Protein AF-A0A926N7U1-F1 (afdb_monomer)

pLDDT: mean 77.37, std 16.82, range [27.48, 95.88]

Mean predicted aligned error: 8.01 Å

Solvent-accessible surface area (backbone atoms only — not comparable to full-atom values): 8070 Å² total; per-residue (Å²): 132,81,73,79,58,51,75,45,75,48,79,40,82,47,75,52,72,58,61,88,74,74,91,73,76,55,101,67,57,62,82,72,89,55,77,61,36,50,74,34,83,68,72,61,42,53,47,27,69,83,23,41,36,36,33,30,27,36,42,79,44,81,45,78,54,94,64,41,73,43,56,43,69,34,59,20,72,34,34,30,39,29,43,36,34,31,90,43,96,54,32,40,38,38,40,36,44,32,26,84,89,37,70,33,90,55,44,47,42,27,44,36,39,34,42,49,99,94,41,80,49,78,48,77,47,43,37,47,98,85,53,43,74,57,85,75,80,81,129

Organism: NCBI:txid2771432

Nearest PDB structures (foldseek):
  3wvf-assembly1_A  TM=4.140E-01  e=3.208E+00  Escherichia coli UTI89
  6al2-assembly2_B  TM=4.122E-01  e=4.006E+00  Escherichia coli
  3wvf-assembly2_B  TM=4.014E-01  e=7.373E+00  Escherichia coli UTI89
  2h32-assembly1_H  TM=3.335E-01  e=5.286E+00  Homo sapiens

Secondary structure (DSSP, 8-state):
---S-EEEEEEEE--PPPPSS-TTSSTTS----SSSPEEETTTTEEE-TT-EEEEESEEEEEEEETTEEEEEEEE-SEEEEEEEEEEETTEEEEEEEEEEEEE-S-TTEEEEEEEETTEEEEEEEEB-TTSPBP-PPP-

Radius of gyration: 15.06 Å; Cα contacts (8 Å, |Δi|>4): 314; chains: 1; bounding box: 49×36×32 Å

Foldseek 3Di:
DDDQKDKDKDKDQQQDAQDDDDPVPDPQEPDPPDPSWDDEVQLSYIDDAVKKKKKWQWDWDWDDDPRGIYTHTFGDQFTKMWIWHDPDPRMIMIMMITRPPGTDPCSQWMWMWMDDPNDIDIDIWGADPVRHTDDDDDD

Structure (mmCIF, N/CA/C/O backbone):
data_AF-A0A926N7U1-F1
#
_entry.id   AF-A0A926N7U1-F1
#
loop_
_atom_site.group_PDB
_atom_site.id
_atom_site.type_symbol
_atom_site.label_atom_id
_atom_site.label_alt_id
_atom_site.label_comp_id
_atom_site.label_asym_id
_atom_site.label_entity_id
_atom_site.label_seq_id
_atom_site.pdbx_PDB_ins_code
_atom_site.Cartn_x
_atom_site.Cartn_y
_atom_site.Cartn_z
_atom_site.occupancy
_atom_site.B_iso_or_equiv
_atom_site.auth_seq_id
_atom_site.auth_comp_id
_atom_site.auth_asym_id
_atom_site.auth_atom_id
_atom_site.pdbx_PDB_model_num
ATOM 1 N N . MET A 1 1 ? -28.285 -7.384 1.461 1.00 52.84 1 MET A N 1
ATOM 2 C CA . MET A 1 1 ? -27.448 -6.708 0.442 1.00 52.84 1 MET A CA 1
ATOM 3 C C . MET A 1 1 ? -25.999 -6.735 0.913 1.00 52.84 1 MET A C 1
ATOM 5 O O . MET A 1 1 ? -25.758 -6.379 2.057 1.00 52.84 1 MET A O 1
ATOM 9 N N . GLN A 1 2 ? -25.047 -7.215 0.106 1.00 56.62 2 GLN A N 1
ATOM 10 C CA . GLN A 1 2 ? -23.624 -7.151 0.472 1.00 56.62 2 GLN A CA 1
ATOM 11 C C . GLN A 1 2 ? -23.112 -5.722 0.286 1.00 56.62 2 GLN A C 1
ATOM 13 O O . GLN A 1 2 ? -23.353 -5.119 -0.759 1.00 56.62 2 GLN A O 1
ATOM 18 N N . ASN A 1 3 ? -22.400 -5.194 1.285 1.00 61.66 3 ASN A N 1
ATOM 19 C CA . ASN A 1 3 ? -21.753 -3.890 1.177 1.00 61.66 3 ASN A CA 1
ATOM 20 C C . ASN A 1 3 ? -20.860 -3.854 -0.075 1.00 61.66 3 ASN A C 1
ATOM 22 O O . ASN A 1 3 ? -20.039 -4.759 -0.259 1.00 61.66 3 ASN A O 1
ATOM 26 N N . PRO A 1 4 ? -20.971 -2.817 -0.925 1.00 82.25 4 PRO A N 1
ATOM 27 C CA . PRO A 1 4 ? -20.194 -2.734 -2.161 1.00 82.25 4 PRO A CA 1
ATOM 28 C C . PRO A 1 4 ? -18.681 -2.610 -1.902 1.00 82.25 4 PRO A C 1
ATOM 30 O O . PRO A 1 4 ? -17.877 -2.835 -2.810 1.00 82.25 4 PRO A O 1
ATOM 33 N N . ILE A 1 5 ? -18.291 -2.265 -0.668 1.00 90.06 5 ILE A N 1
ATOM 34 C CA . ILE A 1 5 ? -16.913 -2.036 -0.235 1.00 90.06 5 ILE A CA 1
ATOM 35 C C . ILE A 1 5 ? -16.702 -2.660 1.156 1.00 90.06 5 ILE A C 1
ATOM 37 O O . ILE A 1 5 ? -17.450 -2.376 2.088 1.00 90.06 5 ILE A O 1
ATOM 41 N N . ASP A 1 6 ? -15.663 -3.487 1.299 1.00 92.56 6 ASP A N 1
ATOM 42 C CA . ASP A 1 6 ? -15.132 -3.966 2.584 1.00 92.56 6 ASP A CA 1
ATOM 43 C C . ASP A 1 6 ? -14.052 -2.982 3.055 1.00 92.56 6 ASP A C 1
ATOM 45 O O . ASP A 1 6 ? -13.007 -2.838 2.410 1.00 92.56 6 ASP A O 1
ATOM 49 N N . ILE A 1 7 ? -14.319 -2.278 4.157 1.00 93.31 7 ILE A N 1
ATOM 50 C CA . ILE A 1 7 ? -13.406 -1.293 4.738 1.00 93.31 7 ILE A CA 1
ATOM 51 C C . ILE A 1 7 ? -12.768 -1.888 5.987 1.00 93.31 7 ILE A C 1
ATOM 53 O O . ILE A 1 7 ? -13.441 -2.207 6.964 1.00 93.31 7 ILE A O 1
ATOM 57 N N . ARG A 1 8 ? -11.438 -1.967 5.988 1.00 93.44 8 ARG A N 1
ATOM 58 C CA . ARG A 1 8 ? -10.647 -2.433 7.132 1.00 93.44 8 ARG A CA 1
ATOM 59 C C . ARG A 1 8 ? -9.735 -1.329 7.613 1.00 93.44 8 ARG A C 1
ATOM 61 O O . ARG A 1 8 ? -9.063 -0.691 6.807 1.00 93.44 8 ARG A O 1
ATOM 68 N N . PHE A 1 9 ? -9.639 -1.146 8.922 1.00 92.94 9 PHE A N 1
ATOM 69 C CA . PHE A 1 9 ? -8.710 -0.194 9.516 1.00 92.94 9 PHE A CA 1
ATOM 70 C C . PHE A 1 9 ? -7.821 -0.877 10.551 1.00 92.94 9 PHE A C 1
ATOM 72 O O . PHE A 1 9 ? -8.214 -1.840 11.207 1.00 92.94 9 PHE A O 1
ATOM 79 N N . LYS A 1 10 ? -6.591 -0.385 10.684 1.00 91.50 10 LYS A N 1
ATOM 80 C CA . LYS A 1 10 ? -5.637 -0.854 11.682 1.00 91.50 10 LYS A CA 1
ATOM 81 C C . LYS A 1 10 ? -4.739 0.290 12.122 1.00 91.50 10 LYS A C 1
ATOM 83 O O . LYS A 1 10 ? -4.136 0.957 11.286 1.00 91.50 10 LYS A O 1
ATOM 88 N N . VAL A 1 11 ? -4.617 0.473 13.432 1.00 89.69 11 VAL A N 1
ATOM 89 C CA . VAL A 1 11 ? -3.643 1.387 14.039 1.00 89.69 11 VAL A CA 1
ATOM 90 C C . VAL A 1 11 ? -2.493 0.565 14.603 1.00 89.69 11 VAL A C 1
ATOM 92 O O . VAL A 1 11 ? -2.704 -0.468 15.239 1.00 89.69 11 VAL A O 1
ATOM 95 N N . ILE A 1 12 ? -1.261 0.983 14.333 1.00 87.50 12 ILE A N 1
ATOM 96 C CA . ILE A 1 12 ? -0.060 0.236 14.691 1.00 87.50 12 ILE A CA 1
ATOM 97 C C . ILE A 1 12 ? 0.928 1.175 15.355 1.00 87.50 12 ILE A C 1
ATOM 99 O O . ILE A 1 12 ? 1.421 2.110 14.734 1.00 87.50 12 ILE A O 1
ATOM 103 N N . GLN A 1 13 ? 1.276 0.869 16.603 1.00 84.06 13 GLN A N 1
ATOM 104 C CA . GLN A 1 13 ? 2.400 1.521 17.258 1.00 84.06 13 GLN A CA 1
ATOM 105 C C . GLN A 1 13 ? 3.708 1.067 16.602 1.00 84.06 13 GLN A C 1
ATOM 107 O O . GLN A 1 13 ? 4.011 -0.136 16.557 1.00 84.06 13 GLN A O 1
ATOM 112 N N . ILE A 1 14 ? 4.470 2.034 16.109 1.00 77.38 14 ILE A N 1
ATOM 113 C CA . ILE A 1 14 ? 5.800 1.866 15.543 1.00 77.38 14 ILE A CA 1
ATOM 114 C C . ILE A 1 14 ? 6.803 2.015 16.687 1.00 77.38 14 ILE A C 1
ATOM 116 O O . ILE A 1 14 ? 6.805 3.012 17.402 1.00 77.38 14 ILE A O 1
ATOM 120 N N . LYS A 1 15 ? 7.647 0.997 16.874 1.00 68.69 15 LYS A N 1
ATOM 121 C CA . LYS A 1 15 ? 8.728 1.002 17.879 1.00 68.69 15 LYS A CA 1
ATOM 122 C C . LYS A 1 15 ? 10.086 1.428 17.307 1.00 68.69 15 LYS A C 1
ATOM 124 O O . LYS A 1 15 ? 11.073 1.457 18.034 1.00 68.69 15 LYS A O 1
ATOM 129 N N . GLN A 1 16 ? 10.144 1.709 16.007 1.00 67.12 16 GLN A N 1
ATOM 130 C CA . GLN A 1 16 ? 11.346 2.217 15.352 1.00 67.12 16 GLN A CA 1
ATOM 131 C C . GLN A 1 16 ? 11.621 3.624 15.860 1.00 67.12 16 GLN A C 1
ATOM 133 O O . GLN A 1 16 ? 10.713 4.455 15.896 1.00 67.12 16 GLN A O 1
ATOM 138 N N . ARG A 1 17 ? 12.871 3.884 16.244 1.00 57.88 17 ARG A N 1
ATOM 139 C CA . ARG A 1 17 ? 13.343 5.260 16.368 1.00 57.88 17 ARG A CA 1
ATOM 140 C C . ARG A 1 17 ? 13.378 5.859 14.964 1.00 57.88 17 ARG A C 1
ATOM 142 O O . ARG A 1 17 ? 13.616 5.131 14.003 1.00 57.88 17 ARG A O 1
ATOM 149 N N . ALA A 1 18 ? 13.109 7.156 14.869 1.00 55.22 18 ALA A N 1
ATOM 150 C CA . ALA A 1 18 ? 13.393 7.896 13.652 1.00 55.22 18 ALA A CA 1
ATOM 151 C C . ALA A 1 18 ? 14.865 7.669 13.307 1.00 55.22 18 ALA A C 1
ATOM 153 O O . ALA A 1 18 ? 15.728 7.881 14.160 1.00 55.22 18 ALA A O 1
ATOM 154 N N . GLU A 1 19 ? 15.132 7.141 12.122 1.00 50.22 19 GLU A N 1
ATOM 155 C CA . GLU A 1 19 ? 16.503 6.983 11.657 1.00 50.22 19 GLU A CA 1
ATOM 156 C C . GLU A 1 19 ? 16.903 8.338 11.045 1.00 50.22 19 GLU A C 1
ATOM 158 O O . GLU A 1 19 ? 16.220 8.835 10.151 1.00 50.22 19 GLU A O 1
ATOM 163 N N . ASN A 1 20 ? 17.950 8.971 11.589 1.00 40.53 20 ASN A N 1
ATOM 164 C CA . ASN A 1 20 ? 18.626 10.098 10.943 1.00 40.53 20 ASN A CA 1
ATOM 165 C C . ASN A 1 20 ? 19.631 9.494 9.949 1.00 40.53 20 ASN A C 1
ATOM 167 O O . ASN A 1 20 ? 20.480 8.706 10.364 1.00 40.53 20 ASN A O 1
ATOM 171 N N . GLY A 1 21 ? 19.523 9.826 8.662 1.00 46.62 21 GLY A N 1
ATOM 172 C CA . GLY A 1 21 ? 20.338 9.244 7.583 1.00 46.62 21 GLY A CA 1
ATOM 173 C C . GLY A 1 21 ? 19.521 8.391 6.608 1.00 46.62 21 GLY A C 1
ATOM 174 O O . GLY A 1 21 ? 18.298 8.372 6.697 1.00 46.62 21 GLY A O 1
ATOM 175 N N . ASP A 1 22 ? 20.189 7.718 5.663 1.00 42.22 22 ASP A N 1
ATOM 176 C CA . ASP A 1 22 ? 19.581 6.804 4.681 1.00 42.22 22 ASP A CA 1
ATOM 177 C C . ASP A 1 22 ? 19.544 5.358 5.227 1.00 42.22 22 ASP A C 1
ATOM 179 O O . ASP A 1 22 ? 20.490 4.586 5.041 1.00 42.22 22 ASP A O 1
ATOM 183 N N . PRO A 1 23 ? 18.460 4.937 5.904 1.00 44.12 23 PRO A N 1
ATOM 184 C CA . PRO A 1 23 ? 18.341 3.592 6.461 1.00 44.12 23 PRO A CA 1
ATOM 185 C C . PRO A 1 23 ? 18.110 2.511 5.395 1.00 44.12 23 PRO A C 1
ATOM 187 O O . PRO A 1 23 ? 18.005 1.326 5.732 1.00 44.12 23 PRO A O 1
ATOM 190 N N . CYS A 1 24 ? 17.968 2.903 4.125 1.00 42.62 24 CYS A N 1
ATOM 191 C CA . CYS A 1 24 ? 17.781 2.000 2.998 1.00 42.62 24 CYS A CA 1
ATOM 192 C C . CYS A 1 24 ? 19.108 1.567 2.359 1.00 42.62 24 CYS A C 1
ATOM 194 O O . CYS A 1 24 ? 19.083 0.674 1.512 1.00 42.62 24 CYS A O 1
ATOM 196 N N . GLY A 1 25 ? 20.245 2.134 2.787 1.00 38.56 25 GLY A N 1
ATOM 197 C CA . GLY A 1 25 ? 21.578 1.707 2.358 1.00 38.56 25 GLY A CA 1
ATOM 198 C C . GLY A 1 25 ? 21.850 1.929 0.870 1.00 38.56 25 GLY A C 1
ATOM 199 O O . GLY A 1 25 ? 22.530 1.117 0.244 1.00 38.56 25 GLY A O 1
ATOM 200 N N . GLY A 1 26 ? 21.310 2.994 0.281 1.00 41.91 26 GLY A N 1
ATOM 201 C CA . GLY A 1 26 ? 21.532 3.318 -1.118 1.00 41.91 26 GLY A CA 1
ATOM 202 C C . GLY A 1 26 ? 20.603 4.425 -1.589 1.00 41.91 26 GLY A C 1
ATOM 203 O O . GLY A 1 26 ? 19.480 4.531 -1.106 1.00 41.91 26 GLY A O 1
ATOM 204 N N . LYS A 1 27 ? 21.065 5.167 -2.609 1.00 43.19 27 LYS A N 1
ATOM 205 C CA . LYS A 1 27 ? 20.462 6.302 -3.356 1.00 43.19 27 LYS A CA 1
ATOM 206 C C . LYS A 1 27 ? 18.965 6.197 -3.758 1.00 43.19 27 LYS A C 1
ATOM 208 O O . LYS A 1 27 ? 18.479 7.006 -4.539 1.00 43.19 27 LYS A O 1
ATOM 213 N N . MET A 1 28 ? 18.233 5.185 -3.301 1.00 48.06 28 MET A N 1
ATOM 214 C CA . MET A 1 28 ? 16.871 4.808 -3.672 1.00 48.06 28 MET A CA 1
ATOM 215 C C . MET A 1 28 ? 15.786 5.311 -2.711 1.00 48.06 28 MET A C 1
ATOM 217 O O . MET A 1 28 ? 14.604 5.194 -3.029 1.00 48.06 28 MET A O 1
ATOM 221 N N . CYS A 1 29 ? 16.147 5.865 -1.555 1.00 47.69 29 CYS A N 1
ATOM 222 C CA . CYS A 1 29 ? 15.184 6.427 -0.617 1.00 47.69 29 CYS A CA 1
ATOM 223 C C . CYS A 1 29 ? 15.220 7.955 -0.711 1.00 47.69 29 CYS A C 1
ATOM 225 O O . CYS A 1 29 ? 16.140 8.602 -0.227 1.00 47.69 29 CYS A O 1
ATOM 227 N N . PHE A 1 30 ? 14.225 8.507 -1.414 1.00 50.00 30 PHE A N 1
ATOM 228 C CA . PHE A 1 30 ? 13.981 9.946 -1.538 1.00 50.00 30 PHE A CA 1
ATOM 229 C C . PHE A 1 30 ? 14.134 10.645 -0.190 1.00 50.00 30 PHE A C 1
ATOM 231 O O . PHE A 1 30 ? 13.645 10.113 0.808 1.00 50.00 30 PHE A O 1
ATOM 238 N N . ASP A 1 31 ? 14.760 11.830 -0.218 1.00 50.94 31 ASP A N 1
ATOM 239 C CA . ASP A 1 31 ? 14.994 12.741 0.906 1.00 50.94 31 ASP A CA 1
ATOM 240 C C . ASP A 1 31 ? 13.969 12.567 2.015 1.00 50.94 31 ASP A C 1
ATOM 242 O O . ASP A 1 31 ? 12.770 12.556 1.741 1.00 50.94 31 ASP A O 1
ATOM 246 N N . CYS A 1 32 ? 14.388 12.512 3.271 1.00 51.72 32 CYS A N 1
ATOM 247 C CA . CYS A 1 32 ? 13.452 12.715 4.362 1.00 51.72 32 CYS A CA 1
ATOM 248 C C . CYS A 1 32 ? 13.684 14.085 4.993 1.00 51.72 32 CYS A C 1
ATOM 250 O O . CYS A 1 32 ? 14.409 14.175 5.981 1.00 51.72 32 CYS A O 1
ATOM 252 N N . PRO A 1 33 ? 13.128 15.158 4.392 1.00 50.38 33 PRO A N 1
ATOM 253 C CA . PRO A 1 33 ? 13.395 16.523 4.826 1.00 50.38 33 PRO A CA 1
ATOM 254 C C . PRO A 1 33 ? 12.855 16.781 6.236 1.00 50.38 33 PRO A C 1
ATOM 256 O O . PRO A 1 33 ? 13.424 17.590 6.957 1.00 50.38 33 PRO A O 1
ATOM 259 N N . ASP A 1 34 ? 11.815 16.042 6.642 1.00 55.53 34 ASP A N 1
ATOM 260 C CA . ASP A 1 34 ? 11.072 16.276 7.878 1.00 55.53 34 ASP A CA 1
ATOM 261 C C . ASP A 1 34 ? 11.156 15.052 8.819 1.00 55.53 34 ASP A C 1
ATOM 263 O O . ASP A 1 34 ? 10.266 14.191 8.808 1.00 55.53 34 ASP A O 1
ATOM 267 N N . PRO A 1 35 ? 12.217 14.899 9.634 1.00 54.38 35 PRO A N 1
ATOM 268 C CA . PRO A 1 35 ? 12.257 13.879 10.680 1.00 54.38 35 PRO A CA 1
ATOM 269 C C . PRO A 1 35 ? 11.142 14.119 11.724 1.00 54.38 35 PRO A C 1
ATOM 271 O O . PRO A 1 35 ? 10.872 15.264 12.083 1.00 54.38 35 PRO A O 1
ATOM 274 N N . PRO A 1 36 ? 10.494 13.072 12.283 1.00 58.31 36 PRO A N 1
ATOM 275 C CA . PRO A 1 36 ? 10.864 11.659 12.230 1.00 58.31 36 PRO A CA 1
ATOM 276 C C . PRO A 1 36 ? 10.347 10.907 10.991 1.00 58.31 36 PRO A C 1
ATOM 278 O O . PRO A 1 36 ? 9.144 10.751 10.813 1.00 58.31 36 PRO A O 1
ATOM 281 N N . CYS A 1 37 ? 11.258 10.332 10.207 1.00 61.66 37 CYS A N 1
ATOM 282 C CA . CYS A 1 37 ? 10.925 9.564 9.009 1.00 61.66 37 CYS A CA 1
ATOM 283 C C . CYS A 1 37 ? 10.696 8.075 9.267 1.00 61.66 37 CYS A C 1
ATOM 285 O O . CYS A 1 37 ? 11.380 7.476 10.103 1.00 61.66 37 CYS A O 1
ATOM 287 N N . ILE A 1 38 ? 9.827 7.439 8.478 1.00 68.88 38 ILE A N 1
ATOM 288 C CA . ILE A 1 38 ? 9.749 5.978 8.378 1.00 68.88 38 ILE A CA 1
ATOM 289 C C . ILE A 1 38 ? 10.045 5.571 6.938 1.00 68.88 38 ILE A C 1
ATOM 291 O O . ILE A 1 38 ? 9.250 5.808 6.031 1.00 68.88 38 ILE A O 1
ATOM 295 N N . CYS A 1 39 ? 11.178 4.905 6.738 1.00 67.50 39 CYS A N 1
ATOM 296 C CA . CYS A 1 39 ? 11.543 4.340 5.448 1.00 67.50 39 CYS A CA 1
ATOM 297 C C . CYS A 1 39 ? 11.153 2.871 5.353 1.00 67.50 39 CYS A C 1
ATOM 299 O O . CYS A 1 39 ? 11.368 2.072 6.273 1.00 67.50 39 CYS A O 1
ATOM 301 N N . ASN A 1 40 ? 10.575 2.506 4.213 1.00 69.50 40 ASN A N 1
ATOM 302 C CA . ASN A 1 40 ? 10.096 1.163 3.968 1.00 69.50 40 ASN A CA 1
ATOM 303 C C . ASN A 1 40 ? 10.543 0.660 2.595 1.00 69.50 40 ASN A C 1
ATOM 305 O O . ASN A 1 40 ? 9.870 0.868 1.589 1.00 69.50 40 ASN A O 1
ATOM 309 N N . GLY A 1 41 ? 11.647 -0.089 2.574 1.00 61.59 41 GLY A N 1
ATOM 310 C CA . GLY A 1 41 ? 12.206 -0.664 1.344 1.00 61.59 41 GLY A CA 1
ATOM 311 C C . GLY A 1 41 ? 11.321 -1.705 0.644 1.00 61.59 41 GLY A C 1
ATOM 312 O O . GLY A 1 41 ? 11.605 -2.101 -0.479 1.00 61.59 41 GLY A O 1
ATOM 313 N N . ASN A 1 42 ? 10.223 -2.173 1.250 1.00 71.62 42 ASN A N 1
ATOM 314 C CA . ASN A 1 42 ? 9.234 -2.957 0.501 1.00 71.62 42 ASN A CA 1
ATOM 315 C C . ASN A 1 42 ? 8.313 -2.052 -0.322 1.00 71.62 42 ASN A C 1
ATOM 317 O O . ASN A 1 42 ? 7.942 -2.432 -1.428 1.00 71.62 42 ASN A O 1
ATOM 321 N N . LEU A 1 43 ? 8.007 -0.855 0.176 1.00 69.38 43 LEU A N 1
ATOM 322 C CA . LEU A 1 43 ? 7.235 0.159 -0.538 1.00 69.38 43 LEU A CA 1
ATOM 323 C C . LEU A 1 43 ? 8.100 1.056 -1.452 1.00 69.38 43 LEU A C 1
ATOM 325 O O . LEU A 1 43 ? 7.529 1.796 -2.236 1.00 69.38 43 LEU A O 1
ATOM 329 N N . ASP A 1 44 ? 9.437 0.979 -1.374 1.00 69.38 44 ASP A N 1
ATOM 330 C CA . ASP A 1 44 ? 10.402 1.885 -2.046 1.00 69.38 44 ASP A CA 1
ATOM 331 C C . ASP A 1 44 ? 10.164 3.365 -1.750 1.00 69.38 44 ASP A C 1
ATOM 333 O O . ASP A 1 44 ? 10.319 4.235 -2.608 1.00 69.38 44 ASP A O 1
ATOM 337 N N . VAL A 1 45 ? 9.738 3.651 -0.521 1.00 70.50 45 VAL A N 1
ATOM 338 C CA . VAL A 1 45 ? 9.358 5.000 -0.118 1.00 70.50 45 VAL A CA 1
ATOM 339 C C . VAL A 1 45 ? 9.682 5.278 1.343 1.00 70.50 45 VAL A C 1
ATOM 341 O O . VAL A 1 45 ? 9.591 4.397 2.207 1.00 70.50 45 VAL A O 1
ATOM 344 N N . CYS A 1 46 ? 10.018 6.535 1.601 1.00 72.94 46 CYS A N 1
ATOM 345 C CA . CYS A 1 46 ? 10.090 7.129 2.925 1.00 72.94 46 CYS A CA 1
ATOM 346 C C . CYS A 1 46 ? 8.927 8.104 3.088 1.00 72.94 46 CYS A C 1
ATOM 348 O O . CYS A 1 46 ? 8.541 8.770 2.125 1.00 72.94 46 CYS A O 1
ATOM 350 N N . TYR A 1 47 ? 8.349 8.144 4.283 1.00 74.44 47 TYR A N 1
ATOM 351 C CA . TYR A 1 47 ? 7.238 9.033 4.597 1.00 74.44 47 TYR A CA 1
ATOM 352 C C . TYR A 1 47 ? 7.312 9.517 6.048 1.00 74.44 47 TYR A C 1
ATOM 354 O O . TYR A 1 47 ? 7.747 8.789 6.950 1.00 74.44 47 TYR A O 1
ATOM 362 N N . SER A 1 48 ? 6.867 10.750 6.255 1.00 74.25 48 SER A N 1
ATOM 363 C CA . SER A 1 48 ? 6.918 11.503 7.508 1.00 74.25 48 SER A CA 1
ATOM 364 C C . SER A 1 48 ? 5.520 11.734 8.096 1.00 74.25 48 SER A C 1
ATOM 366 O O . SER A 1 48 ? 4.505 11.407 7.473 1.00 74.25 48 SER A O 1
ATOM 368 N N . PRO A 1 49 ? 5.410 12.253 9.335 1.00 70.25 49 PRO A N 1
ATOM 369 C CA . PRO A 1 49 ? 4.165 12.840 9.814 1.00 70.25 49 PRO A CA 1
ATOM 370 C C . PRO A 1 49 ? 3.644 13.853 8.784 1.00 70.25 49 PRO A C 1
ATOM 372 O O .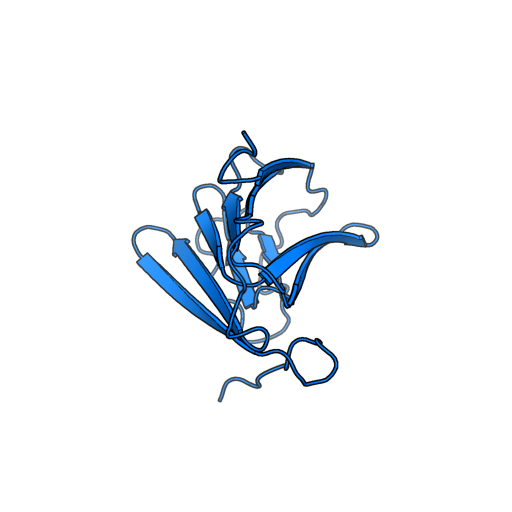 PRO A 1 49 ? 4.428 14.639 8.269 1.00 70.25 49 PRO A O 1
ATOM 375 N N . ASN A 1 50 ? 2.341 13.822 8.497 1.00 77.12 50 ASN A N 1
ATOM 376 C CA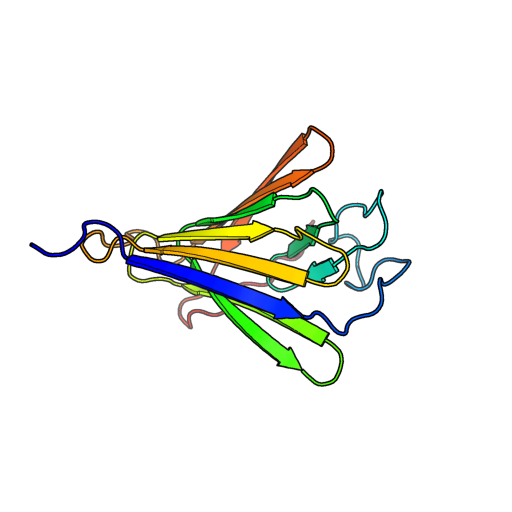 . ASN A 1 50 ? 1.640 14.578 7.437 1.00 77.12 50 ASN A CA 1
ATOM 377 C C . ASN A 1 50 ? 1.702 13.996 6.016 1.00 77.12 50 ASN A C 1
ATOM 379 O O . ASN A 1 50 ? 0.880 14.387 5.186 1.00 77.12 50 ASN A O 1
ATOM 383 N N . ASP A 1 51 ? 2.568 13.019 5.745 1.00 82.56 51 ASP A N 1
ATOM 384 C CA . ASP A 1 51 ? 2.534 12.323 4.462 1.00 82.56 51 ASP A CA 1
ATOM 385 C C . ASP A 1 51 ? 1.392 11.302 4.427 1.00 82.56 51 ASP A C 1
ATOM 387 O O . ASP A 1 51 ? 1.088 10.605 5.408 1.00 82.56 51 ASP A O 1
ATOM 391 N N . VAL A 1 52 ? 0.774 11.179 3.254 1.00 88.50 52 VAL A N 1
ATOM 392 C CA . VAL A 1 52 ? -0.221 10.143 2.972 1.00 88.50 52 VAL A CA 1
ATOM 393 C C . VAL A 1 52 ? 0.298 9.281 1.839 1.00 88.50 52 VAL A C 1
ATOM 395 O O . VAL A 1 52 ? 0.536 9.764 0.733 1.00 88.50 52 VAL A O 1
ATOM 398 N N . VAL A 1 53 ? 0.450 7.991 2.122 1.00 90.69 53 VAL A N 1
ATOM 399 C CA . VAL A 1 53 ? 0.807 6.977 1.135 1.00 90.69 53 VAL A CA 1
ATOM 400 C C . VAL A 1 53 ? -0.457 6.233 0.739 1.00 90.69 53 VAL A C 1
ATOM 402 O O . VAL A 1 53 ? -1.203 5.745 1.585 1.00 90.69 53 VAL A O 1
ATOM 405 N N . THR A 1 54 ? -0.693 6.110 -0.556 1.00 93.81 54 THR A N 1
ATOM 406 C CA . THR A 1 54 ? -1.759 5.285 -1.112 1.00 93.81 54 THR A CA 1
ATOM 407 C C . THR A 1 54 ? -1.128 4.141 -1.891 1.00 93.81 54 THR A C 1
ATOM 409 O O . THR A 1 54 ? -0.168 4.347 -2.629 1.00 93.81 54 THR A O 1
ATOM 412 N N . VAL A 1 55 ? -1.629 2.928 -1.689 1.00 94.06 55 VAL A N 1
ATOM 413 C CA . VAL A 1 55 ? -1.183 1.716 -2.379 1.00 94.06 55 VAL A CA 1
ATOM 414 C C 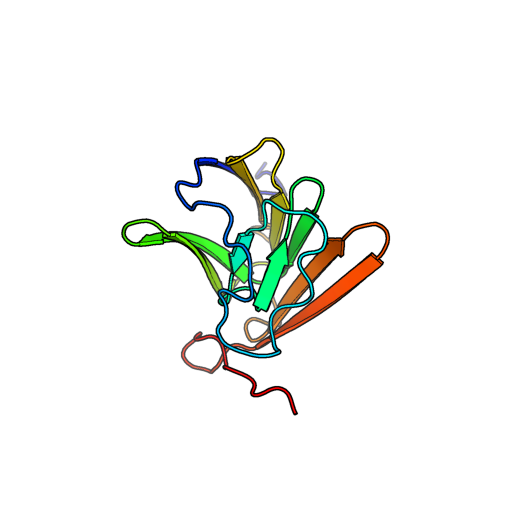. VAL A 1 55 ? -2.393 1.105 -3.060 1.00 94.06 55 VAL A C 1
ATOM 416 O O . VAL A 1 55 ? -3.341 0.725 -2.383 1.00 94.06 55 VAL A O 1
ATOM 419 N N . GLN A 1 56 ? -2.376 0.995 -4.378 1.00 94.44 56 GLN A N 1
ATOM 420 C CA . GLN A 1 56 ? -3.446 0.402 -5.173 1.00 94.44 56 GLN A CA 1
ATOM 421 C C . GLN A 1 56 ? -3.029 -0.974 -5.694 1.00 94.44 56 GLN A C 1
ATOM 423 O O . GLN A 1 56 ? -1.844 -1.233 -5.913 1.00 94.44 56 GLN A O 1
ATOM 428 N N . ASN A 1 57 ? -4.015 -1.849 -5.902 1.00 91.38 57 ASN A N 1
ATOM 429 C CA . ASN A 1 57 ? -3.860 -3.180 -6.508 1.00 91.38 57 ASN A CA 1
ATOM 430 C C . ASN A 1 57 ? -2.932 -4.152 -5.754 1.00 91.38 57 ASN A C 1
ATOM 432 O O . ASN A 1 57 ? -2.590 -5.221 -6.257 1.00 91.38 57 ASN A O 1
ATOM 436 N N . ALA A 1 58 ? -2.590 -3.846 -4.502 1.00 93.25 58 ALA A N 1
ATOM 437 C CA . ALA A 1 58 ? -1.787 -4.717 -3.656 1.00 93.25 58 ALA A CA 1
ATOM 438 C C . ALA A 1 58 ? -2.322 -4.824 -2.230 1.00 93.25 58 ALA A C 1
ATOM 440 O O . ALA A 1 58 ? -2.861 -3.882 -1.648 1.00 93.25 58 ALA A O 1
ATOM 441 N N . ASN A 1 59 ? -2.121 -6.004 -1.654 1.00 92.25 59 ASN A N 1
ATOM 442 C CA . ASN A 1 59 ? -2.318 -6.296 -0.246 1.00 92.25 59 ASN A CA 1
ATOM 443 C C . ASN A 1 59 ? -1.173 -5.725 0.574 1.00 92.25 59 ASN A C 1
ATOM 445 O O . ASN A 1 59 ? -0.028 -6.131 0.395 1.00 92.25 59 ASN A O 1
ATOM 449 N N . VAL A 1 60 ? -1.492 -4.851 1.527 1.00 91.12 60 VAL A N 1
ATOM 450 C CA . VAL A 1 60 ? -0.523 -4.324 2.489 1.00 91.12 60 VAL A CA 1
ATOM 451 C C . VAL A 1 60 ? -0.622 -5.122 3.786 1.00 91.12 60 VAL A C 1
ATOM 453 O O . VAL A 1 60 ? -1.597 -5.022 4.531 1.00 91.12 60 VAL A O 1
ATOM 456 N N . LYS A 1 61 ? 0.405 -5.922 4.079 1.00 89.12 61 LYS A N 1
ATOM 457 C CA . LYS A 1 61 ? 0.535 -6.654 5.343 1.00 89.12 61 LYS A CA 1
ATOM 458 C C . LYS A 1 61 ? 1.566 -5.980 6.227 1.00 89.12 61 LYS A C 1
ATOM 460 O O . LYS A 1 61 ? 2.660 -5.662 5.781 1.00 89.12 61 LYS A O 1
ATOM 465 N N . VAL A 1 62 ? 1.261 -5.850 7.512 1.00 86.44 62 VAL A N 1
ATOM 466 C CA . VAL A 1 62 ? 2.248 -5.370 8.481 1.00 86.44 62 VAL A CA 1
ATOM 467 C C . VAL A 1 62 ? 2.933 -6.546 9.146 1.00 86.44 62 VAL A C 1
ATOM 469 O O . VAL A 1 62 ? 2.273 -7.425 9.700 1.00 86.44 62 VAL A O 1
ATOM 472 N N . MET A 1 63 ? 4.259 -6.541 9.109 1.00 84.12 63 MET A N 1
ATOM 473 C CA . MET A 1 63 ? 5.112 -7.477 9.819 1.00 84.12 63 MET A CA 1
ATOM 474 C C . MET A 1 63 ? 5.978 -6.729 10.823 1.00 84.12 63 MET A C 1
ATOM 476 O O . MET A 1 63 ? 6.589 -5.712 10.511 1.00 84.12 63 MET A O 1
ATOM 480 N N . ARG A 1 64 ? 6.045 -7.249 12.046 1.00 78.69 64 ARG A N 1
ATOM 481 C CA . ARG A 1 64 ? 6.981 -6.774 13.064 1.00 78.69 64 ARG A CA 1
ATOM 482 C C . ARG A 1 64 ? 8.177 -7.717 13.072 1.00 78.69 64 ARG A C 1
ATOM 484 O O . ARG A 1 64 ? 8.004 -8.911 13.295 1.00 78.69 64 ARG A O 1
ATOM 491 N N . LYS A 1 65 ? 9.375 -7.196 12.814 1.00 73.00 65 LYS A N 1
ATOM 492 C CA . LYS A 1 65 ? 10.637 -7.937 12.940 1.00 73.00 65 LYS A CA 1
ATOM 493 C C . LYS A 1 65 ? 11.502 -7.252 13.987 1.00 73.00 65 LYS A C 1
ATOM 495 O O . LYS A 1 65 ? 12.017 -6.164 13.738 1.00 73.00 65 LYS A O 1
ATOM 500 N N . ARG A 1 66 ? 11.668 -7.886 15.153 1.00 73.25 66 ARG A N 1
ATOM 501 C CA . ARG A 1 66 ? 12.403 -7.341 16.311 1.00 73.25 66 ARG A CA 1
ATOM 502 C C . ARG A 1 66 ? 11.970 -5.896 16.625 1.00 73.25 66 ARG A C 1
ATOM 504 O O . ARG A 1 66 ? 10.884 -5.684 17.152 1.00 73.25 66 ARG A O 1
ATOM 511 N N . ARG A 1 67 ? 12.799 -4.907 16.263 1.00 68.69 67 ARG A N 1
ATOM 512 C CA . ARG A 1 67 ? 12.597 -3.467 16.508 1.00 68.69 67 ARG A CA 1
ATOM 513 C C . ARG A 1 67 ? 12.069 -2.691 15.292 1.00 68.69 67 ARG A C 1
ATOM 515 O O . ARG A 1 67 ? 11.915 -1.479 15.386 1.00 68.69 67 ARG A O 1
ATOM 522 N N . LYS A 1 68 ? 11.786 -3.356 14.162 1.00 70.81 68 LYS A N 1
ATOM 523 C CA . LYS A 1 68 ? 11.309 -2.724 12.921 1.00 70.81 68 LYS A CA 1
ATOM 524 C C . LYS A 1 68 ? 9.878 -3.135 12.561 1.00 70.81 68 LYS A C 1
ATOM 526 O O . LYS A 1 68 ? 9.514 -4.310 12.643 1.00 70.81 68 LYS A O 1
ATOM 531 N N . THR A 1 69 ? 9.066 -2.160 12.156 1.00 76.75 69 THR A N 1
ATOM 532 C CA . THR A 1 69 ? 7.762 -2.386 11.525 1.00 76.75 69 THR A CA 1
ATOM 533 C C . THR A 1 69 ? 7.976 -2.327 10.021 1.00 76.75 69 THR A C 1
ATOM 535 O O . THR A 1 69 ? 8.501 -1.352 9.500 1.00 76.75 69 THR A O 1
ATOM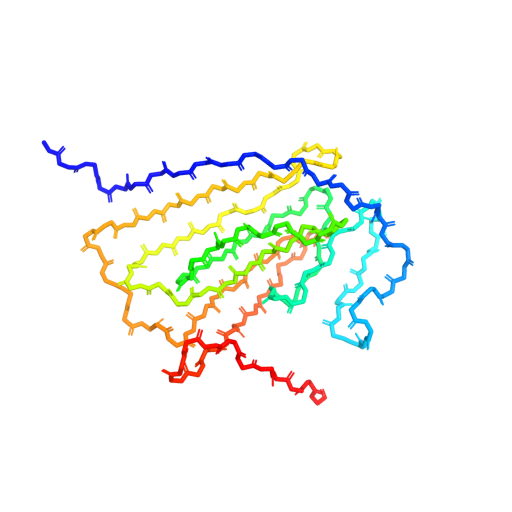 538 N N . GLN A 1 70 ? 7.612 -3.395 9.323 1.00 79.38 70 GLN A N 1
ATOM 539 C CA . GLN A 1 70 ? 7.715 -3.498 7.874 1.00 79.38 70 GLN A CA 1
ATOM 540 C C . GLN A 1 70 ? 6.317 -3.635 7.286 1.00 79.38 70 GLN A C 1
ATOM 542 O O . GLN A 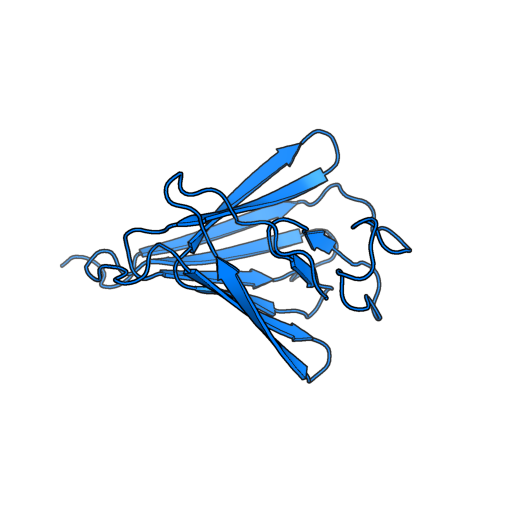1 70 ? 5.497 -4.410 7.778 1.00 79.38 70 GLN A O 1
ATOM 547 N N . LEU A 1 71 ? 6.059 -2.899 6.215 1.00 84.25 71 LEU A N 1
ATOM 548 C CA . LEU A 1 71 ? 4.872 -3.083 5.383 1.00 84.25 71 LEU A CA 1
ATOM 549 C C . LEU A 1 71 ? 5.296 -3.893 4.176 1.00 84.25 71 LEU A C 1
ATOM 551 O O . LEU A 1 71 ? 6.183 -3.478 3.446 1.00 84.25 71 LEU A O 1
ATOM 555 N N . ILE A 1 72 ? 4.696 -5.056 3.999 1.00 85.94 72 ILE A N 1
ATOM 556 C CA . ILE A 1 72 ? 4.964 -5.951 2.885 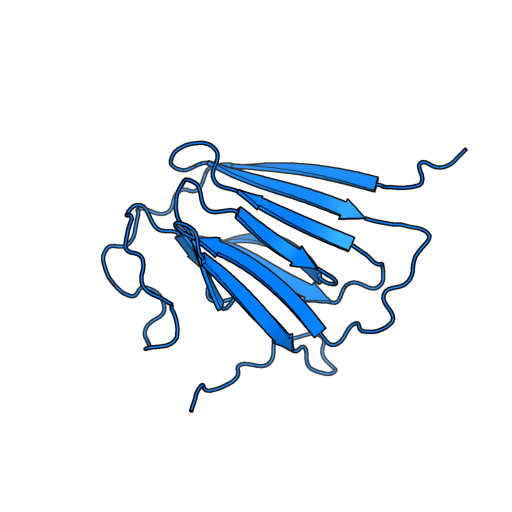1.00 85.94 72 ILE A CA 1
ATOM 557 C C . ILE A 1 72 ? 3.793 -5.845 1.930 1.00 85.94 72 ILE A C 1
ATOM 559 O O . ILE A 1 72 ? 2.646 -6.030 2.342 1.00 85.94 72 ILE A O 1
ATOM 563 N N . MET A 1 73 ? 4.096 -5.585 0.664 1.00 88.31 73 MET A N 1
ATOM 564 C CA . MET A 1 73 ? 3.108 -5.687 -0.397 1.00 88.31 73 MET A CA 1
ATOM 565 C C . MET A 1 73 ? 3.094 -7.083 -0.984 1.00 88.31 73 MET A C 1
ATOM 567 O O . MET A 1 73 ? 4.135 -7.720 -1.149 1.00 88.31 73 MET A O 1
ATOM 571 N N . ARG A 1 74 ? 1.895 -7.532 -1.323 1.00 89.88 74 ARG A N 1
ATOM 572 C CA . ARG A 1 74 ? 1.669 -8.714 -2.144 1.00 89.88 74 ARG A CA 1
ATOM 573 C C . ARG A 1 74 ? 0.646 -8.375 -3.218 1.00 89.88 74 ARG A C 1
ATOM 575 O O . ARG A 1 74 ? -0.215 -7.533 -2.950 1.00 89.88 74 ARG A O 1
ATOM 582 N N . PRO A 1 75 ? 0.676 -9.054 -4.368 1.00 91.19 75 PRO A N 1
ATOM 583 C CA . PRO A 1 75 ? -0.412 -9.014 -5.333 1.00 91.19 75 PRO A CA 1
ATOM 584 C C . PRO A 1 75 ? -1.781 -9.160 -4.666 1.00 91.19 75 PRO A C 1
ATOM 586 O O . PRO A 1 75 ? -1.940 -9.902 -3.685 1.00 91.19 75 PRO A O 1
ATOM 589 N N . SER A 1 76 ? -2.770 -8.431 -5.176 1.00 92.94 76 SER A N 1
ATOM 590 C CA . SER A 1 76 ? -4.169 -8.652 -4.820 1.00 92.94 76 SER A CA 1
ATOM 591 C C . SER A 1 76 ? -4.956 -9.154 -6.016 1.00 92.94 76 SER A C 1
ATOM 593 O O . SER A 1 76 ? -4.816 -8.639 -7.120 1.00 92.94 76 SER A O 1
ATOM 595 N N . ASN A 1 77 ? -5.830 -10.129 -5.771 1.00 92.88 77 ASN A N 1
ATOM 596 C CA . ASN A 1 77 ? -6.775 -10.654 -6.753 1.00 92.88 77 ASN A CA 1
ATOM 597 C C . ASN A 1 77 ? -8.030 -9.779 -6.911 1.00 92.88 77 ASN A C 1
ATOM 599 O O . ASN A 1 77 ? -8.818 -9.979 -7.838 1.00 92.88 77 ASN A O 1
ATOM 603 N N . ARG A 1 78 ? -8.250 -8.822 -6.003 1.00 93.19 78 ARG A N 1
ATOM 604 C CA . ARG A 1 78 ? -9.386 -7.897 -6.029 1.00 93.19 78 ARG A CA 1
ATOM 605 C C . ARG A 1 78 ? -8.890 -6.469 -6.155 1.00 93.19 78 ARG A C 1
ATOM 607 O O . ARG A 1 78 ? -7.823 -6.132 -5.644 1.00 93.19 78 ARG A O 1
ATOM 614 N N . ALA A 1 79 ? -9.694 -5.633 -6.801 1.00 92.44 79 ALA A N 1
ATOM 615 C CA . ALA A 1 79 ? -9.453 -4.203 -6.789 1.00 92.44 79 ALA A CA 1
ATOM 616 C C . ALA A 1 79 ? -9.497 -3.721 -5.334 1.00 92.44 79 ALA A C 1
ATOM 618 O O . ALA A 1 79 ? -10.427 -4.029 -4.577 1.00 92.44 79 ALA A O 1
ATOM 619 N N . GLN A 1 80 ? -8.457 -3.005 -4.932 1.00 94.56 80 GLN A N 1
ATOM 620 C CA . GLN A 1 80 ? -8.357 -2.431 -3.602 1.00 94.56 80 GLN A CA 1
ATOM 621 C C . GLN A 1 80 ? -7.390 -1.263 -3.607 1.00 94.56 80 GLN A C 1
ATOM 623 O O . GLN A 1 80 ? -6.467 -1.208 -4.423 1.00 94.56 80 GLN A O 1
ATOM 628 N N . PHE A 1 81 ? -7.561 -0.384 -2.633 1.00 94.88 81 PHE A N 1
ATOM 629 C CA . PHE A 1 81 ? -6.536 0.577 -2.286 1.00 94.88 81 PHE A CA 1
ATOM 630 C C . PHE A 1 81 ? -6.388 0.673 -0.773 1.00 94.88 81 PHE A C 1
ATOM 632 O O . PHE A 1 81 ? -7.337 0.497 -0.007 1.00 94.88 81 PHE A O 1
ATOM 639 N N . THR A 1 82 ? -5.169 0.945 -0.344 1.00 95.88 82 THR A N 1
ATOM 640 C CA . THR A 1 82 ? -4.795 1.106 1.047 1.00 95.88 82 THR A CA 1
ATOM 641 C C . THR A 1 82 ? -4.229 2.500 1.239 1.00 95.88 82 THR A C 1
ATOM 643 O O . THR A 1 82 ? -3.261 2.871 0.588 1.00 95.88 82 THR A O 1
ATOM 646 N N . LEU A 1 83 ? -4.818 3.258 2.154 1.00 94.38 83 LEU A N 1
ATOM 647 C CA . LEU A 1 83 ? -4.282 4.506 2.672 1.00 94.38 83 LEU A CA 1
ATOM 648 C C . LEU A 1 83 ? -3.427 4.199 3.899 1.00 94.38 83 LEU A C 1
ATOM 650 O O . LEU A 1 83 ? -3.864 3.490 4.809 1.00 94.38 83 LEU A O 1
ATOM 654 N N . ILE A 1 84 ? -2.222 4.740 3.928 1.00 91.44 84 ILE A N 1
ATOM 655 C CA . ILE A 1 84 ? -1.285 4.654 5.036 1.00 91.44 84 ILE A CA 1
ATOM 656 C C . ILE A 1 84 ? -0.939 6.088 5.423 1.00 91.44 84 ILE A C 1
ATOM 658 O O . ILE A 1 84 ? -0.468 6.865 4.596 1.00 91.44 84 ILE A O 1
ATOM 662 N N . SER A 1 85 ? -1.182 6.439 6.677 1.00 88.81 85 SER A N 1
ATOM 663 C CA . SER A 1 85 ? -0.861 7.754 7.223 1.00 88.81 85 SER A CA 1
ATOM 664 C C . SER A 1 85 ? -0.257 7.630 8.616 1.00 88.81 85 SER A C 1
ATOM 666 O O . SER A 1 85 ? -0.325 6.580 9.262 1.00 88.81 85 SER A O 1
ATOM 668 N N . ASN A 1 86 ? 0.358 8.711 9.080 1.00 84.31 86 ASN A N 1
ATOM 669 C CA . ASN A 1 86 ? 0.977 8.800 10.396 1.00 84.31 86 ASN A CA 1
ATOM 670 C C . ASN A 1 86 ? 0.294 9.920 11.200 1.00 84.31 86 ASN A C 1
ATOM 672 O O . ASN A 1 86 ? 0.840 11.019 11.285 1.00 84.31 86 ASN A O 1
ATOM 676 N N . PRO A 1 87 ? -0.929 9.691 11.727 1.00 79.44 87 PRO A N 1
ATOM 677 C CA . PRO A 1 87 ? -1.734 10.748 12.350 1.00 79.44 87 PRO A CA 1
ATOM 678 C C . PRO A 1 87 ? -1.126 11.307 13.642 1.00 79.44 87 PRO A C 1
ATOM 680 O O . PRO A 1 87 ? -1.527 12.370 14.096 1.00 79.44 87 PRO A O 1
ATOM 683 N N . ALA A 1 88 ? -0.197 10.583 14.266 1.00 77.81 88 ALA A N 1
ATOM 684 C CA . ALA A 1 88 ? 0.517 11.028 15.453 1.00 77.81 88 ALA A CA 1
ATOM 685 C C . ALA A 1 88 ? 1.877 10.336 15.525 1.00 77.81 88 ALA A C 1
ATOM 687 O O . ALA A 1 88 ? 2.016 9.196 15.085 1.00 77.81 88 ALA A O 1
ATOM 688 N N . LYS A 1 89 ? 2.867 10.984 16.149 1.00 74.75 89 LYS A N 1
ATOM 689 C CA . LYS A 1 89 ? 4.233 10.456 16.280 1.00 74.75 89 LYS A CA 1
ATOM 690 C C . LYS A 1 89 ? 4.238 8.994 16.754 1.00 74.75 89 LYS A C 1
ATOM 692 O O . LYS A 1 89 ? 3.738 8.661 17.827 1.00 74.75 89 LYS A O 1
ATOM 697 N N . GLY A 1 90 ? 4.825 8.117 15.937 1.00 75.31 90 GLY A N 1
ATOM 698 C CA . GLY A 1 90 ? 4.959 6.689 16.235 1.00 75.31 90 GLY A CA 1
ATOM 699 C C . GLY A 1 90 ? 3.687 5.855 16.032 1.00 75.31 90 GLY A C 1
ATOM 700 O O . GLY A 1 90 ? 3.684 4.688 16.425 1.00 75.31 90 GLY A O 1
ATOM 701 N N . LYS A 1 91 ? 2.624 6.393 15.422 1.00 82.50 91 LYS A N 1
ATOM 702 C CA . LYS A 1 91 ? 1.389 5.654 15.120 1.00 82.50 91 LYS A CA 1
ATOM 703 C C . LYS A 1 91 ? 1.153 5.591 13.620 1.00 82.50 91 LYS A C 1
ATOM 705 O O . LYS A 1 91 ? 0.870 6.595 12.987 1.00 82.50 91 LYS A O 1
ATOM 710 N N . LEU A 1 92 ? 1.165 4.386 13.066 1.00 85.38 92 LEU A N 1
ATOM 711 C CA . LEU A 1 92 ? 0.744 4.146 11.693 1.00 85.38 92 LEU A CA 1
ATOM 712 C C . LEU A 1 92 ? -0.753 3.844 11.650 1.00 85.38 92 LEU A C 1
ATOM 714 O O . LEU A 1 92 ? -1.205 2.903 12.304 1.00 85.38 92 LEU A O 1
ATOM 718 N N . LEU A 1 93 ? -1.508 4.583 10.848 1.00 89.75 93 LEU A N 1
ATOM 719 C CA . LEU A 1 93 ? -2.881 4.257 10.491 1.00 89.75 93 LEU A CA 1
ATOM 720 C C . LEU A 1 93 ? -2.898 3.650 9.091 1.00 89.75 93 LEU A C 1
ATOM 722 O O . LEU A 1 93 ? -2.387 4.239 8.146 1.00 89.75 93 LEU A O 1
ATOM 726 N N . ILE A 1 94 ? -3.508 2.477 8.960 1.00 92.81 94 ILE A N 1
ATOM 727 C CA . ILE A 1 94 ? -3.692 1.785 7.687 1.00 92.81 94 ILE A CA 1
ATOM 728 C C . ILE A 1 94 ? -5.184 1.565 7.483 1.00 92.81 94 ILE A C 1
ATOM 730 O O . ILE A 1 94 ? -5.820 0.885 8.288 1.00 92.81 94 ILE A O 1
ATOM 734 N N . ARG A 1 95 ? -5.743 2.111 6.405 1.00 95.75 95 ARG A N 1
ATOM 735 C CA . ARG A 1 95 ? -7.133 1.902 5.984 1.00 95.75 95 ARG A CA 1
ATOM 736 C C . ARG A 1 95 ? -7.145 1.253 4.613 1.00 95.75 95 ARG A C 1
ATOM 738 O O . ARG A 1 95 ? -6.562 1.791 3.687 1.00 95.75 95 ARG A O 1
ATOM 745 N N . THR A 1 96 ? -7.783 0.101 4.478 1.00 95.69 96 THR A N 1
ATOM 746 C CA . THR A 1 96 ? -7.898 -0.627 3.213 1.00 95.69 96 THR A CA 1
ATOM 747 C C . THR A 1 96 ? -9.348 -0.669 2.784 1.00 95.69 96 THR A C 1
ATOM 749 O O . THR A 1 96 ? -10.203 -1.093 3.556 1.00 95.69 96 THR A O 1
ATOM 752 N N . PHE A 1 97 ? -9.594 -0.257 1.550 1.00 95.25 97 PHE A N 1
ATOM 753 C CA . PHE A 1 97 ? -10.880 -0.317 0.880 1.00 95.25 97 PHE A CA 1
ATOM 754 C C . PHE A 1 97 ? -10.774 -1.407 -0.172 1.00 95.25 97 PHE A C 1
ATOM 756 O O . PHE A 1 97 ? -9.996 -1.298 -1.123 1.00 95.25 97 PHE A O 1
ATOM 763 N N . ARG A 1 98 ? -11.511 -2.491 0.029 1.00 94.44 98 ARG A N 1
ATOM 764 C CA . ARG A 1 98 ? -11.524 -3.641 -0.864 1.00 94.44 98 ARG A CA 1
ATOM 765 C C . ARG A 1 98 ? -12.870 -3.707 -1.560 1.00 94.44 98 ARG A C 1
ATOM 767 O O . ARG A 1 98 ? -13.906 -3.639 -0.913 1.00 94.44 98 ARG A O 1
ATOM 774 N N . PHE A 1 99 ? -12.849 -3.909 -2.870 1.00 93.25 99 PHE A N 1
ATOM 775 C CA . PHE A 1 99 ? -14.050 -4.093 -3.674 1.00 93.25 99 PHE A CA 1
ATOM 776 C C . PHE A 1 99 ? -14.227 -5.596 -3.923 1.00 93.25 99 PHE A C 1
ATOM 778 O O . PHE A 1 99 ? -13.647 -6.126 -4.876 1.00 93.25 99 PHE A O 1
ATOM 785 N N . PRO A 1 100 ? -14.966 -6.332 -3.068 1.00 89.62 100 PRO A N 1
ATOM 786 C CA . PRO A 1 100 ? -15.031 -7.794 -3.144 1.00 89.62 100 PRO A CA 1
ATOM 787 C C . PRO A 1 100 ? -15.540 -8.286 -4.504 1.00 89.62 100 PRO A C 1
ATOM 789 O O . PRO A 1 100 ? -15.076 -9.314 -4.993 1.00 89.62 100 PRO A O 1
ATOM 792 N N . ASN A 1 101 ? -16.397 -7.503 -5.161 1.00 91.62 101 ASN A N 1
ATOM 793 C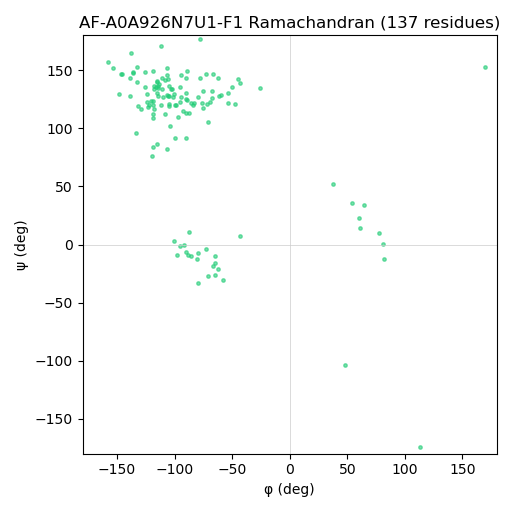 CA . ASN A 1 101 ? -17.020 -7.849 -6.438 1.00 91.62 101 ASN A CA 1
ATOM 794 C C . ASN A 1 101 ? -16.236 -7.362 -7.668 1.00 91.62 101 ASN A C 1
ATOM 796 O O . ASN A 1 101 ? -16.639 -7.645 -8.790 1.00 91.62 101 ASN A O 1
ATOM 800 N N . LYS A 1 102 ? -15.092 -6.681 -7.492 1.00 92.00 102 LYS A N 1
ATOM 801 C CA . LYS A 1 102 ? -14.231 -6.245 -8.604 1.00 92.00 102 LYS A CA 1
ATOM 802 C C . LYS A 1 102 ? -12.904 -7.003 -8.591 1.00 92.00 102 LYS A C 1
ATOM 804 O O . LYS A 1 102 ? -12.159 -6.962 -7.611 1.00 92.00 102 LYS A O 1
ATOM 809 N N . LYS A 1 103 ? -12.609 -7.726 -9.673 1.00 93.00 103 LYS A N 1
ATOM 810 C CA . LYS A 1 103 ? -11.310 -8.393 -9.869 1.00 93.00 103 LYS A CA 1
ATOM 811 C C . LYS A 1 103 ? -10.236 -7.350 -10.184 1.00 93.00 103 LYS A C 1
ATOM 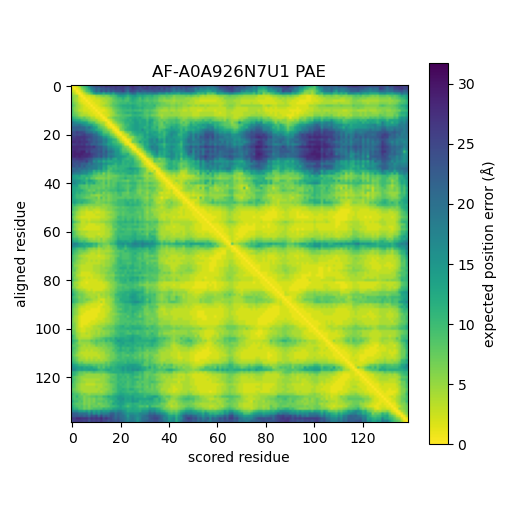813 O O . LYS A 1 103 ? -10.531 -6.342 -10.818 1.00 93.00 103 LYS A O 1
ATOM 818 N N . ASN A 1 104 ? -9.008 -7.599 -9.739 1.00 91.81 104 ASN A N 1
ATOM 819 C CA . ASN A 1 104 ? -7.849 -6.842 -10.204 1.00 91.81 104 ASN A CA 1
ATOM 820 C C . ASN A 1 104 ? -7.304 -7.514 -11.479 1.00 91.81 104 ASN A C 1
ATOM 822 O O . ASN A 1 104 ? -6.837 -8.654 -11.377 1.00 91.81 104 ASN A O 1
ATOM 826 N N . PRO A 1 105 ? -7.381 -6.866 -12.656 1.00 88.56 105 PRO A N 1
ATOM 827 C CA . PRO A 1 105 ? -6.878 -7.443 -13.901 1.00 88.56 105 PRO A CA 1
ATOM 828 C C . PRO A 1 105 ? -5.345 -7.492 -13.950 1.00 88.56 105 PRO A C 1
ATOM 830 O O . PRO A 1 105 ? -4.794 -8.372 -14.600 1.00 88.56 105 PRO A O 1
ATOM 833 N N . ASP A 1 106 ? -4.657 -6.597 -13.234 1.00 86.81 106 ASP A N 1
ATOM 834 C CA . ASP A 1 106 ? -3.198 -6.518 -13.221 1.00 86.81 106 ASP A CA 1
ATOM 835 C C . ASP A 1 106 ? -2.654 -6.841 -11.825 1.00 86.81 106 ASP A C 1
ATOM 837 O O . ASP A 1 106 ? -2.434 -5.974 -10.976 1.00 86.81 106 ASP A O 1
ATOM 841 N N . GLN A 1 107 ? -2.453 -8.135 -11.572 1.00 88.12 107 GLN A N 1
ATOM 842 C CA . GLN A 1 107 ? -1.886 -8.633 -10.312 1.00 88.12 107 GLN A CA 1
ATOM 843 C C . GLN A 1 107 ? -0.356 -8.506 -10.272 1.00 88.12 107 GLN A C 1
ATOM 845 O O . GLN A 1 107 ? 0.260 -8.730 -9.232 1.00 88.12 107 GLN A O 1
ATOM 850 N N . THR A 1 108 ? 0.260 -8.124 -11.392 1.00 90.19 108 THR A N 1
ATOM 851 C CA . THR A 1 108 ? 1.716 -8.012 -11.530 1.00 90.19 108 THR A CA 1
ATOM 852 C C . THR A 1 108 ? 2.234 -6.638 -11.126 1.00 90.19 108 THR A C 1
ATOM 854 O O . THR A 1 108 ? 3.446 -6.452 -11.010 1.00 90.19 108 THR A O 1
ATOM 857 N N . ARG A 1 109 ? 1.338 -5.672 -10.883 1.00 90.94 109 ARG A N 1
ATOM 858 C CA . ARG A 1 109 ? 1.696 -4.289 -10.566 1.00 90.94 109 ARG A CA 1
ATOM 859 C C . ARG A 1 109 ? 0.934 -3.766 -9.356 1.00 90.94 109 ARG A C 1
ATOM 861 O O . ARG A 1 109 ? -0.262 -3.989 -9.198 1.00 90.94 109 ARG A O 1
ATOM 868 N N . ALA A 1 110 ? 1.641 -3.018 -8.520 1.00 92.19 110 ALA A N 1
ATOM 869 C CA . ALA A 1 110 ? 1.059 -2.146 -7.512 1.00 92.19 110 ALA A CA 1
ATOM 870 C C . ALA A 1 110 ? 1.401 -0.700 -7.845 1.00 92.19 110 ALA A C 1
ATOM 872 O O . ALA A 1 110 ? 2.537 -0.402 -8.220 1.00 92.19 110 ALA A O 1
ATOM 873 N N . PHE A 1 111 ? 0.449 0.200 -7.636 1.00 92.00 111 PHE A N 1
ATOM 874 C CA . PHE A 1 111 ? 0.679 1.632 -7.793 1.00 92.00 111 PHE A CA 1
ATOM 875 C C . PHE A 1 111 ? 0.761 2.275 -6.421 1.00 92.00 111 PHE A C 1
ATOM 877 O O . PHE A 1 111 ? -0.116 2.077 -5.583 1.00 92.00 111 PHE A O 1
ATOM 884 N N . ILE A 1 112 ? 1.827 3.023 -6.184 1.00 91.06 112 ILE A N 1
ATOM 885 C CA . ILE A 1 112 ? 2.055 3.755 -4.949 1.00 91.06 112 ILE A CA 1
ATOM 886 C C . ILE A 1 112 ? 2.051 5.233 -5.281 1.00 91.06 112 ILE A C 1
ATOM 888 O O . ILE A 1 112 ? 2.764 5.671 -6.182 1.00 91.06 112 ILE A O 1
ATOM 892 N N . GLN A 1 113 ? 1.285 6.002 -4.524 1.00 91.38 113 GLN A N 1
ATOM 893 C CA . GLN A 1 113 ? 1.321 7.453 -4.583 1.00 91.38 113 GLN A CA 1
ATOM 894 C C . GLN A 1 113 ? 1.561 8.015 -3.191 1.00 91.38 113 GLN A C 1
ATOM 896 O O . GLN A 1 113 ? 0.928 7.576 -2.234 1.00 91.38 113 GLN A O 1
ATOM 901 N N . ILE A 1 114 ? 2.454 8.991 -3.087 1.00 87.12 114 ILE A N 1
ATOM 902 C CA . ILE A 1 114 ? 2.772 9.685 -1.842 1.00 87.12 114 ILE A CA 1
ATOM 903 C C . ILE A 1 114 ? 2.574 11.167 -2.033 1.00 87.12 114 ILE A C 1
ATOM 905 O O . ILE A 1 114 ? 3.121 11.752 -2.965 1.00 87.12 114 ILE A O 1
ATOM 909 N N . THR A 1 115 ? 1.838 11.765 -1.110 1.00 86.31 115 THR A N 1
ATOM 910 C CA . THR A 1 115 ? 1.786 13.214 -0.966 1.00 86.31 115 THR A CA 1
ATOM 911 C C . THR A 1 115 ? 2.837 13.621 0.054 1.00 86.31 115 THR A C 1
ATOM 913 O O . THR A 1 115 ? 2.715 13.239 1.214 1.00 86.31 115 THR A O 1
ATOM 916 N N . LYS A 1 116 ? 3.856 14.363 -0.389 1.00 75.81 116 LYS A N 1
ATOM 917 C CA . LYS A 1 116 ? 4.975 14.825 0.433 1.00 75.81 116 LYS A CA 1
ATOM 918 C C . LYS A 1 116 ? 5.179 16.321 0.264 1.00 75.81 116 LYS A C 1
ATOM 920 O O . LYS A 1 116 ? 5.489 16.759 -0.841 1.00 75.81 116 LYS A O 1
ATOM 925 N N . SER A 1 117 ? 4.997 17.095 1.333 1.00 70.25 117 SER A N 1
ATOM 926 C CA . SER A 1 117 ? 5.279 18.543 1.404 1.00 70.25 117 SER A CA 1
ATOM 927 C C . SER A 1 117 ? 4.930 19.311 0.110 1.00 70.25 117 SER A C 1
ATOM 929 O O . SER A 1 117 ? 5.760 20.029 -0.443 1.00 70.25 117 SER A O 1
ATOM 931 N N . LYS A 1 118 ? 3.685 19.137 -0.378 1.00 71.56 118 LYS A N 1
ATOM 932 C CA . LYS A 1 118 ? 3.079 19.722 -1.607 1.00 71.56 118 LYS A CA 1
ATOM 933 C C . LYS A 1 118 ? 3.404 19.056 -2.954 1.00 71.56 118 LYS A C 1
ATOM 935 O O . LYS A 1 118 ? 2.895 19.499 -3.978 1.00 71.56 118 LYS A O 1
ATOM 940 N N . LYS A 1 119 ? 4.195 17.986 -2.987 1.00 80.38 119 LYS A N 1
ATOM 941 C CA . LYS A 1 119 ? 4.464 17.192 -4.196 1.00 80.38 119 LYS A CA 1
ATOM 942 C C . LYS A 1 119 ? 3.744 15.852 -4.134 1.00 80.38 119 LYS A C 1
ATOM 944 O O . LYS A 1 119 ? 3.626 15.248 -3.070 1.00 80.38 119 LYS A O 1
ATOM 949 N N . VAL A 1 120 ? 3.306 15.371 -5.293 1.00 84.50 120 VAL A N 1
ATOM 950 C CA . VAL A 1 120 ? 2.780 14.015 -5.456 1.00 84.50 120 VAL A CA 1
ATOM 951 C C . VAL A 1 120 ? 3.836 13.182 -6.170 1.00 84.50 120 VAL A C 1
ATOM 953 O O . VAL A 1 120 ? 4.234 13.497 -7.287 1.00 84.50 120 VAL A O 1
ATOM 956 N N . ILE A 1 121 ? 4.312 12.130 -5.512 1.00 83.44 121 ILE A N 1
ATOM 957 C CA . ILE A 1 121 ? 5.291 11.189 -6.059 1.00 83.44 121 ILE A CA 1
ATOM 958 C C . ILE A 1 121 ? 4.561 9.891 -6.376 1.00 83.44 121 ILE A C 1
ATOM 960 O O . ILE A 1 121 ? 3.878 9.344 -5.512 1.00 83.44 121 ILE A O 1
ATOM 964 N N . GLN A 1 122 ? 4.726 9.381 -7.594 1.00 86.38 122 GLN A N 1
ATOM 965 C CA . GLN A 1 122 ? 4.122 8.126 -8.036 1.00 86.38 122 GLN A CA 1
ATOM 966 C C . GLN A 1 122 ? 5.194 7.081 -8.348 1.00 86.38 122 GLN A C 1
ATOM 968 O O . GLN A 1 122 ? 6.247 7.377 -8.920 1.00 86.38 122 GLN A O 1
ATOM 973 N N . ARG A 1 123 ? 4.928 5.834 -7.961 1.00 83.94 123 ARG A N 1
ATOM 974 C CA . ARG A 1 123 ? 5.793 4.676 -8.191 1.00 83.94 123 ARG A CA 1
ATOM 975 C C . ARG A 1 123 ? 4.954 3.476 -8.592 1.00 83.94 123 ARG A C 1
ATOM 977 O O . ARG A 1 123 ? 3.870 3.260 -8.065 1.00 83.94 123 ARG A O 1
ATOM 984 N N . THR A 1 124 ? 5.492 2.672 -9.501 1.00 87.69 124 THR A N 1
ATOM 985 C CA . THR A 1 124 ? 4.930 1.359 -9.820 1.00 87.69 124 THR A CA 1
ATOM 986 C C . THR A 1 124 ? 5.875 0.294 -9.297 1.00 87.69 124 THR A C 1
ATOM 988 O O . THR A 1 124 ? 7.066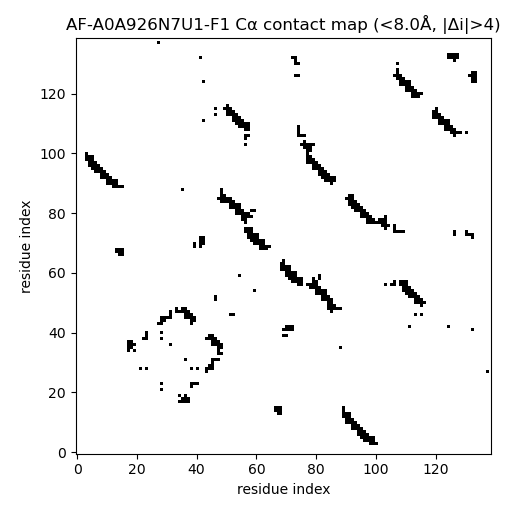 0.311 -9.612 1.00 87.69 124 THR A O 1
ATOM 991 N N . ILE A 1 125 ? 5.343 -0.628 -8.504 1.00 86.38 125 ILE A N 1
ATOM 992 C CA . ILE A 1 125 ? 6.061 -1.800 -8.019 1.00 86.38 125 ILE A CA 1
ATOM 993 C C . ILE A 1 125 ? 5.617 -2.997 -8.836 1.00 86.38 125 ILE A C 1
ATOM 995 O O . ILE A 1 125 ? 4.425 -3.198 -9.043 1.00 86.38 125 ILE A O 1
ATOM 999 N N . PHE A 1 126 ? 6.582 -3.790 -9.282 1.00 88.81 126 PHE A N 1
ATOM 1000 C CA . PHE A 1 126 ? 6.337 -4.970 -10.098 1.00 88.81 126 PHE A CA 1
ATOM 1001 C C . PHE A 1 126 ? 6.529 -6.230 -9.260 1.00 88.81 126 PHE A C 1
ATOM 1003 O O . PHE A 1 126 ? 7.432 -6.295 -8.418 1.00 88.81 126 PHE A O 1
ATOM 1010 N N . PHE A 1 127 ? 5.693 -7.227 -9.511 1.00 89.56 127 PHE A N 1
ATOM 1011 C CA . PHE A 1 127 ? 5.793 -8.557 -8.932 1.00 89.56 127 PHE A CA 1
ATOM 1012 C C . PHE A 1 127 ? 6.183 -9.567 -10.014 1.00 89.56 127 PHE A C 1
ATOM 1014 O O . PHE A 1 127 ? 5.767 -9.437 -11.164 1.00 89.56 127 PHE A O 1
ATOM 1021 N N . ASP A 1 128 ? 7.001 -10.549 -9.647 1.00 87.62 128 ASP A N 1
ATOM 1022 C CA . ASP A 1 128 ? 7.328 -11.685 -10.503 1.00 87.62 128 ASP A CA 1
ATOM 1023 C C . ASP A 1 128 ? 6.188 -12.721 -10.521 1.00 87.62 128 ASP A C 1
ATOM 1025 O O . ASP A 1 128 ? 5.185 -12.596 -9.812 1.00 87.62 128 ASP A O 1
ATOM 1029 N N . SER A 1 129 ? 6.353 -13.776 -11.321 1.00 85.62 129 SER A N 1
ATOM 1030 C CA . SER A 1 129 ? 5.406 -14.897 -11.394 1.00 85.62 129 SER A CA 1
ATOM 1031 C C . SER A 1 129 ? 5.262 -15.661 -10.071 1.00 85.62 129 SER A C 1
ATOM 1033 O O . SER A 1 129 ? 4.240 -16.303 -9.838 1.00 85.62 129 SER A O 1
ATOM 1035 N N . ALA A 1 130 ? 6.244 -15.557 -9.170 1.00 85.94 130 ALA A N 1
ATOM 1036 C CA . ALA A 1 130 ? 6.194 -16.099 -7.816 1.00 85.94 130 ALA A CA 1
ATOM 1037 C C . ALA A 1 130 ? 5.551 -15.124 -6.806 1.00 85.94 130 ALA A C 1
ATOM 1039 O O . ALA A 1 130 ? 5.606 -15.363 -5.594 1.00 85.94 130 ALA A O 1
ATOM 1040 N N . ASN A 1 131 ? 4.929 -14.036 -7.279 1.00 81.81 131 ASN A N 1
ATOM 1041 C CA . ASN A 1 131 ? 4.298 -12.985 -6.480 1.00 81.81 131 ASN A CA 1
ATOM 1042 C C . ASN A 1 131 ? 5.261 -12.257 -5.524 1.00 81.81 131 ASN A C 1
ATOM 1044 O O . ASN A 1 131 ? 4.837 -11.671 -4.518 1.00 81.81 131 ASN A O 1
ATOM 1048 N N . LYS A 1 132 ? 6.564 -12.289 -5.810 1.00 84.25 132 LYS A N 1
ATOM 1049 C CA . LYS A 1 132 ? 7.593 -11.555 -5.074 1.00 84.25 132 LYS A CA 1
ATOM 1050 C C . LYS A 1 132 ? 7.857 -10.228 -5.762 1.00 84.25 132 LYS A C 1
ATOM 1052 O O . LYS A 1 132 ? 7.816 -10.110 -6.979 1.00 84.25 132 LYS A O 1
ATOM 1057 N N . LYS A 1 133 ? 8.157 -9.206 -4.965 1.00 82.94 133 LYS A N 1
ATOM 1058 C CA . LYS A 1 133 ? 8.570 -7.902 -5.484 1.00 82.94 133 LYS A CA 1
ATOM 1059 C C . LYS A 1 133 ? 9.865 -8.046 -6.290 1.00 82.94 133 LYS A C 1
ATOM 1061 O O . LYS A 1 133 ? 10.867 -8.530 -5.760 1.00 82.94 133 LYS A O 1
ATOM 1066 N N . ILE A 1 134 ? 9.859 -7.540 -7.518 1.00 81.00 134 ILE A N 1
ATOM 1067 C CA . ILE A 1 134 ? 11.056 -7.421 -8.349 1.00 81.00 134 ILE A CA 1
ATOM 1068 C C . ILE A 1 134 ? 11.879 -6.245 -7.817 1.00 81.00 134 ILE A C 1
ATOM 1070 O O . ILE A 1 134 ? 11.423 -5.100 -7.822 1.00 81.00 134 ILE A O 1
ATOM 1074 N N . LYS A 1 135 ? 13.100 -6.521 -7.348 1.00 67.38 135 LYS A N 1
ATOM 1075 C CA . LYS A 1 135 ? 14.068 -5.472 -7.012 1.00 67.38 135 LYS A CA 1
ATOM 1076 C C . LYS A 1 135 ? 14.545 -4.845 -8.317 1.00 67.38 135 LYS A C 1
ATOM 1078 O O . LYS A 1 135 ? 15.312 -5.461 -9.048 1.00 67.38 135 LYS A O 1
ATOM 1083 N N . ARG A 1 136 ? 14.082 -3.639 -8.635 1.00 55.41 136 ARG A N 1
ATOM 1084 C CA . ARG A 1 136 ? 14.685 -2.872 -9.728 1.00 55.41 136 ARG A CA 1
ATOM 1085 C C . ARG A 1 136 ? 15.953 -2.217 -9.199 1.00 55.41 136 ARG A C 1
ATOM 1087 O O . ARG A 1 136 ? 15.891 -1.540 -8.184 1.00 55.41 136 ARG A O 1
ATOM 1094 N N . HIS A 1 137 ? 17.079 -2.411 -9.876 1.00 37.09 137 HIS A N 1
ATOM 1095 C CA . HIS A 1 137 ? 18.218 -1.511 -9.729 1.00 37.09 137 HIS A CA 1
ATOM 1096 C C . HIS A 1 137 ? 17.834 -0.200 -10.428 1.00 37.09 137 HIS A C 1
ATOM 1098 O O . HIS A 1 137 ? 17.475 -0.222 -11.606 1.00 37.09 137 HIS A O 1
ATOM 1104 N N . CYS A 1 138 ? 17.825 0.923 -9.709 1.00 36.28 138 CYS A N 1
ATOM 1105 C CA . CYS A 1 138 ? 17.742 2.225 -10.369 1.00 36.28 138 CYS A CA 1
ATOM 1106 C C . CYS A 1 138 ? 19.056 2.424 -11.128 1.00 36.28 138 CYS A C 1
ATOM 1108 O O . CYS A 1 138 ? 20.122 2.270 -10.532 1.00 36.28 138 CYS A O 1
ATOM 1110 N N . LYS A 1 139 ? 18.954 2.702 -12.430 1.00 27.48 139 LYS A N 1
ATOM 1111 C CA . LYS A 1 139 ? 20.046 3.324 -13.181 1.00 27.48 139 LYS A CA 1
ATOM 1112 C C . LYS A 1 139 ? 20.247 4.746 -12.672 1.00 27.48 139 LYS A C 1
ATOM 1114 O O . LYS A 1 139 ? 19.215 5.375 -12.337 1.00 27.48 139 LYS A O 1
#

Sequence (139 aa):
MQNPIDIRFKVIQIKQRAENGDPCGGKMCFDCPDPPCICNGNLDVCYSPNDVVTVQNANVKVMRKRRKTQLIMRPSNRAQFTLISNPAKGKLLIRTFRFPNKKNPDQTRAFIQITKSKKVIQRTIFFDSANKKIKRHCK